Protein AF-A0A349ALI0-F1 (afdb_monomer_lite)

Secondary structure (DSSP, 8-state):
-EEEEHHHHHTSPSSEEEEEEETTEEEEEEEEEEE-SS-EEEEESS--B--SSHHHHHHHHHHHHTT--PPB-TT--EE-----TT-EEEE--HHHHHHHHHHHTT--

Sequence (108 aa):
MRIINRKEFLALPKNIVFSYYDPCVFNGLFIKGESWTEDFLYDDLIAPIYSDNSDDLSDKCQLAEDGENIKLDFNYTGREGLFDDKQLFAIYTKEDVKQMIERLTLCQ

Foldseek 3Di:
DDKDFQVVVLPDAWQWWKFWDDVVDTHFIWTWAHRDPQWTKIFGPPAQFDAPDDVRVVVQVVCVVVVHDGDHDRPDMDIDPPRDRGIMMDTDDPVRVVVVVVVVVPDD

Radius of gyration: 15.16 Å; chains: 1; bounding box: 34×34×35 Å

pLDDT: mean 94.61, std 4.36, range [74.81, 98.62]

Structure (mmCIF, N/CA/C/O backbone):
data_AF-A0A349ALI0-F1
#
_entry.id   AF-A0A349ALI0-F1
#
loop_
_atom_site.group_PDB
_atom_site.id
_atom_site.type_symbol
_atom_site.label_atom_id
_atom_site.label_alt_id
_atom_site.label_comp_id
_atom_site.label_asym_id
_atom_site.label_entity_id
_atom_site.label_seq_id
_atom_site.pdbx_PDB_ins_code
_atom_site.Cartn_x
_atom_site.Cartn_y
_atom_site.Cartn_z
_atom_site.occupancy
_atom_site.B_iso_or_equiv
_atom_site.auth_seq_id
_atom_site.auth_comp_id
_atom_site.auth_asym_id
_atom_site.auth_atom_id
_atom_site.pdbx_PDB_model_num
ATOM 1 N N . MET A 1 1 ? -10.489 -11.166 -1.100 1.00 95.62 1 MET A N 1
ATOM 2 C CA . MET A 1 1 ? -9.008 -11.125 -1.025 1.00 95.62 1 MET A CA 1
ATOM 3 C C . MET A 1 1 ? -8.404 -12.484 -1.400 1.00 95.62 1 MET A C 1
ATOM 5 O O . MET A 1 1 ? -9.074 -13.495 -1.216 1.00 95.62 1 MET A O 1
ATOM 9 N N . ARG A 1 2 ? -7.181 -12.524 -1.951 1.00 97.56 2 ARG A N 1
ATOM 10 C CA . ARG A 1 2 ? -6.377 -13.752 -2.146 1.00 97.56 2 ARG A CA 1
ATOM 11 C C . ARG A 1 2 ? -4.877 -13.470 -1.984 1.00 97.56 2 ARG A C 1
ATOM 13 O O . ARG A 1 2 ? -4.459 -12.346 -2.242 1.00 97.56 2 ARG A O 1
ATOM 20 N N . ILE A 1 3 ? -4.093 -14.484 -1.614 1.00 98.50 3 ILE A N 1
ATOM 21 C CA . ILE A 1 3 ? -2.624 -14.405 -1.533 1.00 98.50 3 ILE A CA 1
ATOM 22 C C . ILE A 1 3 ? -2.007 -14.901 -2.845 1.00 98.50 3 ILE A C 1
ATOM 24 O O . ILE A 1 3 ? -2.458 -15.917 -3.376 1.00 98.50 3 ILE A O 1
ATOM 28 N N . ILE A 1 4 ? -1.003 -14.194 -3.362 1.00 98.38 4 ILE A N 1
ATOM 29 C CA . ILE A 1 4 ? -0.281 -14.533 -4.599 1.00 98.38 4 ILE A CA 1
ATOM 30 C C . ILE A 1 4 ? 1.228 -14.341 -4.436 1.00 98.38 4 ILE A C 1
ATOM 32 O O . ILE A 1 4 ? 1.664 -13.616 -3.544 1.00 98.38 4 ILE A O 1
ATOM 36 N N . ASN A 1 5 ? 2.024 -14.969 -5.303 1.00 97.62 5 ASN A N 1
ATOM 37 C CA . ASN A 1 5 ? 3.478 -14.756 -5.340 1.00 97.62 5 ASN A CA 1
ATOM 38 C C . ASN A 1 5 ? 3.878 -13.535 -6.194 1.00 97.62 5 ASN A C 1
ATOM 40 O O . ASN A 1 5 ? 3.060 -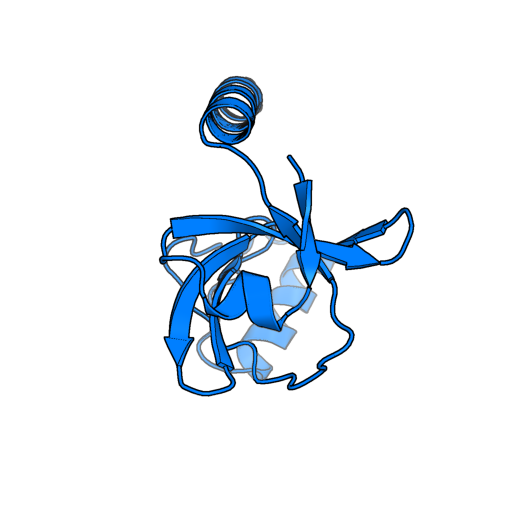12.997 -6.947 1.00 97.62 5 ASN A O 1
ATOM 44 N N . ARG A 1 6 ? 5.155 -13.128 -6.120 1.00 95.75 6 ARG A N 1
ATOM 45 C CA . ARG A 1 6 ? 5.719 -12.003 -6.893 1.00 95.75 6 ARG A CA 1
ATOM 46 C C . ARG A 1 6 ? 5.466 -12.106 -8.395 1.00 95.75 6 ARG A C 1
ATOM 48 O O . ARG A 1 6 ? 5.034 -11.133 -9.005 1.00 95.75 6 ARG A O 1
ATOM 55 N N . LYS A 1 7 ? 5.683 -13.276 -9.003 1.00 95.44 7 LYS A N 1
ATOM 56 C CA . LYS A 1 7 ? 5.499 -13.464 -10.452 1.00 95.44 7 LYS A CA 1
ATOM 57 C C . LYS A 1 7 ? 4.054 -13.200 -10.880 1.00 95.44 7 LYS A C 1
ATOM 59 O O . LYS A 1 7 ? 3.815 -12.528 -11.881 1.00 95.44 7 LYS A O 1
ATOM 64 N N . GLU A 1 8 ? 3.089 -13.726 -10.131 1.00 97.19 8 GLU A N 1
ATOM 65 C CA . GLU A 1 8 ? 1.669 -13.459 -10.367 1.00 97.19 8 GLU A CA 1
ATOM 66 C C . GLU A 1 8 ? 1.327 -11.985 -10.130 1.00 97.19 8 GLU A C 1
ATOM 68 O O . GLU A 1 8 ? 0.545 -11.418 -10.890 1.00 97.19 8 GLU A O 1
ATOM 73 N N . PHE A 1 9 ? 1.915 -11.365 -9.102 1.00 97.06 9 PHE A N 1
ATOM 74 C CA . PHE A 1 9 ? 1.693 -9.962 -8.761 1.00 97.06 9 PHE A CA 1
ATOM 75 C C . PHE A 1 9 ? 2.204 -9.008 -9.846 1.00 97.06 9 PHE A C 1
ATOM 77 O O . PHE A 1 9 ? 1.457 -8.133 -10.280 1.00 97.06 9 PHE A O 1
ATOM 84 N N . LEU A 1 10 ? 3.424 -9.205 -10.353 1.00 96.12 10 LEU A N 1
ATOM 85 C CA . LEU A 1 10 ? 4.000 -8.389 -11.429 1.00 96.12 10 LEU A CA 1
ATOM 86 C C . LEU A 1 10 ? 3.181 -8.463 -12.727 1.00 96.12 10 LEU A C 1
ATOM 88 O O . LEU A 1 10 ? 3.122 -7.484 -13.471 1.00 96.12 10 LEU A O 1
ATOM 92 N N . ALA A 1 11 ? 2.499 -9.585 -12.975 1.00 96.31 11 ALA A N 1
ATOM 93 C CA . ALA A 1 11 ? 1.611 -9.756 -14.123 1.00 96.31 11 ALA A CA 1
ATOM 94 C C . ALA A 1 11 ? 0.246 -9.051 -13.971 1.00 96.31 11 ALA A C 1
ATOM 96 O O . ALA A 1 11 ? -0.509 -8.965 -14.943 1.00 96.31 11 ALA A O 1
ATOM 97 N N . LEU A 1 12 ? -0.106 -8.560 -12.775 1.00 96.69 12 LEU A N 1
ATOM 98 C CA . LEU A 1 12 ? -1.358 -7.834 -12.560 1.00 96.69 12 LEU A CA 1
ATOM 99 C C . LEU A 1 12 ? -1.317 -6.426 -13.171 1.00 96.69 12 LEU A C 1
ATOM 101 O O . LEU A 1 12 ? -0.276 -5.756 -13.151 1.00 96.69 12 LEU A O 1
ATOM 105 N N . PRO A 1 13 ? -2.472 -5.915 -13.638 1.00 96.75 13 PRO A N 1
ATOM 106 C CA . PRO A 1 13 ? -2.578 -4.522 -14.049 1.00 96.75 13 PRO A CA 1
ATOM 107 C C . PRO A 1 13 ? -2.334 -3.577 -12.864 1.00 96.75 13 PRO A C 1
ATOM 109 O O . PRO A 1 13 ? -2.393 -3.973 -11.698 1.00 96.75 13 PRO A O 1
ATOM 112 N N . LYS A 1 14 ? -2.095 -2.300 -13.170 1.00 97.25 14 LYS A N 1
ATOM 113 C CA . LYS A 1 14 ? -2.103 -1.226 -12.168 1.00 97.25 14 LYS A CA 1
ATOM 114 C C . LYS A 1 14 ? -3.492 -1.041 -11.536 1.00 97.25 14 LYS A C 1
ATOM 116 O O . LYS A 1 14 ? -4.493 -1.530 -12.065 1.00 97.25 14 LYS A O 1
ATOM 121 N N . ASN A 1 15 ? -3.549 -0.263 -10.460 1.00 96.88 15 ASN A N 1
ATOM 122 C CA . ASN A 1 15 ? -4.743 0.082 -9.684 1.00 96.88 15 ASN A CA 1
ATOM 123 C C . ASN A 1 15 ? -5.367 -1.115 -8.950 1.00 96.88 15 ASN A C 1
ATOM 125 O O . ASN A 1 15 ? -6.591 -1.249 -8.874 1.00 96.88 15 ASN A O 1
ATOM 129 N N . ILE A 1 16 ? -4.519 -1.996 -8.417 1.00 97.62 16 ILE A N 1
ATOM 130 C CA . ILE A 1 16 ? -4.922 -3.085 -7.524 1.00 97.62 16 ILE A CA 1
ATOM 131 C C . ILE A 1 16 ? -4.489 -2.732 -6.108 1.00 97.62 16 ILE A C 1
ATOM 133 O O . ILE A 1 16 ? -3.318 -2.443 -5.887 1.00 97.62 16 ILE A O 1
ATOM 137 N N . VAL A 1 17 ? -5.421 -2.783 -5.156 1.00 98.31 17 VAL A N 1
ATOM 138 C CA . VAL A 1 17 ? -5.089 -2.618 -3.738 1.00 98.31 17 VAL A CA 1
ATOM 139 C C . VAL A 1 17 ? -4.442 -3.899 -3.227 1.00 98.31 17 VAL A C 1
ATOM 141 O O . VAL A 1 17 ? -4.952 -5.000 -3.479 1.00 98.31 17 VAL A O 1
ATOM 144 N N . PHE A 1 18 ? -3.332 -3.758 -2.511 1.00 98.50 18 PHE A N 1
ATOM 145 C CA . PHE A 1 18 ? -2.590 -4.878 -1.956 1.00 98.50 18 PHE A CA 1
ATOM 146 C C . PHE A 1 18 ? -1.920 -4.543 -0.619 1.00 98.50 18 PHE A C 1
ATOM 148 O O . PHE A 1 18 ? -1.759 -3.380 -0.264 1.00 98.50 18 PHE A O 1
ATOM 155 N N . SER A 1 19 ? -1.497 -5.586 0.086 1.00 98.50 19 SER A N 1
ATOM 156 C CA . SER A 1 19 ? -0.562 -5.520 1.213 1.00 98.50 19 SER A CA 1
ATOM 157 C C . SER A 1 19 ? 0.578 -6.501 0.966 1.00 98.50 19 SER A C 1
ATOM 159 O O . SER A 1 19 ? 0.362 -7.555 0.348 1.00 98.50 19 SER A O 1
ATOM 161 N N . TYR A 1 20 ? 1.771 -6.200 1.476 1.00 97.94 20 TYR A N 1
ATOM 162 C CA . TYR A 1 20 ? 2.793 -7.235 1.611 1.00 97.94 20 TYR A CA 1
ATOM 163 C C . TYR A 1 20 ? 2.293 -8.271 2.614 1.00 97.94 20 T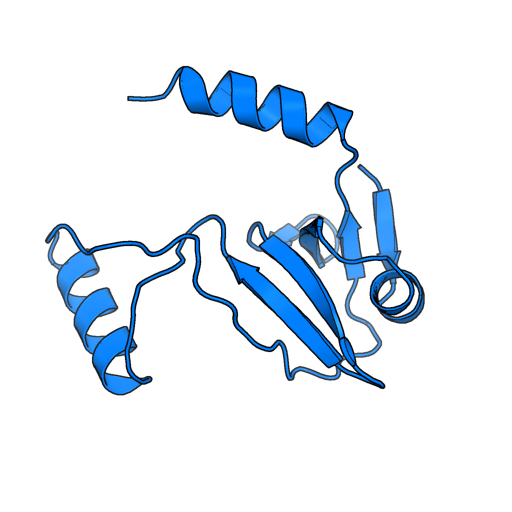YR A C 1
ATOM 165 O O . TYR A 1 20 ? 1.630 -7.931 3.599 1.00 97.94 20 TYR A O 1
ATOM 173 N N . TYR A 1 21 ? 2.564 -9.540 2.340 1.00 98.38 21 TYR A N 1
ATOM 174 C CA . TYR A 1 21 ? 2.089 -10.634 3.166 1.00 98.38 21 TYR A CA 1
ATOM 175 C C . TYR A 1 21 ? 3.241 -11.542 3.570 1.00 98.38 21 TYR A C 1
ATOM 177 O O . TYR A 1 21 ? 3.936 -12.088 2.717 1.00 98.38 21 TYR A O 1
ATOM 185 N N . ASP A 1 22 ? 3.353 -11.760 4.872 1.00 96.31 22 ASP A N 1
ATOM 186 C CA . ASP A 1 22 ? 4.050 -12.897 5.460 1.00 96.31 22 ASP A CA 1
ATOM 187 C C . ASP A 1 22 ? 3.001 -13.804 6.112 1.00 96.31 22 ASP A C 1
ATOM 189 O O . ASP A 1 22 ? 1.896 -13.343 6.404 1.00 96.31 22 ASP A O 1
ATOM 193 N N . PRO A 1 23 ? 3.275 -15.099 6.351 1.00 94.88 23 PRO A N 1
ATOM 194 C CA . PRO A 1 23 ? 2.319 -15.980 7.014 1.00 94.88 23 PRO A CA 1
ATOM 195 C C . PRO A 1 23 ? 1.703 -15.340 8.271 1.00 94.88 23 PRO A C 1
ATOM 197 O O . PRO A 1 23 ? 2.389 -15.111 9.264 1.00 94.88 23 PRO A O 1
ATOM 200 N N . CYS A 1 24 ? 0.394 -15.072 8.205 1.00 95.38 24 CYS A N 1
ATOM 201 C CA . CYS A 1 24 ? -0.407 -14.422 9.250 1.00 95.38 24 CYS A CA 1
ATOM 202 C C . CYS A 1 24 ? -0.109 -12.932 9.529 1.00 95.38 24 CYS A C 1
ATOM 204 O O . CYS A 1 24 ? -0.623 -12.405 10.515 1.00 95.38 24 CYS A O 1
ATOM 206 N N . VAL A 1 25 ? 0.654 -12.235 8.682 1.00 97.75 25 VAL A N 1
ATOM 207 C CA . VAL A 1 25 ? 0.997 -10.811 8.841 1.00 97.75 25 VAL A CA 1
ATOM 208 C C . VAL A 1 25 ? 0.698 -10.050 7.547 1.00 97.75 25 VAL A C 1
ATOM 210 O O . VAL A 1 25 ? 1.149 -10.430 6.470 1.00 97.75 25 VAL A O 1
ATOM 213 N N . PHE A 1 26 ? -0.064 -8.960 7.657 1.00 97.81 26 PHE A N 1
ATOM 214 C CA . PHE A 1 26 ? -0.397 -8.065 6.547 1.00 97.81 26 PHE A CA 1
ATOM 215 C C . PHE A 1 26 ? 0.280 -6.719 6.796 1.00 97.81 26 PHE A C 1
ATOM 217 O O . PHE A 1 26 ? -0.098 -6.001 7.720 1.00 97.81 26 PHE A O 1
ATOM 224 N N . ASN A 1 27 ? 1.290 -6.400 5.993 1.00 96.94 27 ASN A N 1
ATOM 225 C CA . ASN A 1 27 ? 2.099 -5.199 6.151 1.00 96.94 27 ASN A CA 1
ATOM 226 C C . ASN A 1 27 ? 1.636 -4.120 5.167 1.00 96.94 27 ASN A C 1
ATOM 228 O O . ASN A 1 27 ? 1.661 -4.327 3.950 1.00 96.94 27 ASN A O 1
ATOM 232 N N . GLY A 1 28 ? 1.237 -2.973 5.720 1.00 96.38 28 GLY A N 1
ATOM 233 C CA . GLY A 1 28 ? 0.800 -1.790 4.980 1.00 96.38 28 GLY A CA 1
ATOM 234 C C . GLY A 1 28 ? -0.466 -1.991 4.144 1.00 96.38 28 GLY A C 1
ATOM 235 O O . GLY A 1 28 ? -1.115 -3.040 4.175 1.00 96.38 28 GLY A O 1
ATOM 236 N N . LEU A 1 29 ? -0.827 -0.956 3.394 1.00 97.62 29 LEU A N 1
ATOM 237 C CA . LEU A 1 29 ? -1.896 -0.991 2.405 1.00 97.62 29 LEU A CA 1
ATOM 238 C C . LEU A 1 29 ? -1.499 -0.059 1.268 1.00 97.62 29 LEU A C 1
ATOM 240 O O . LEU A 1 29 ? -1.200 1.108 1.499 1.00 97.62 29 LEU A O 1
ATOM 244 N N . PHE A 1 30 ? -1.492 -0.584 0.053 1.00 97.94 30 PHE A N 1
ATOM 245 C CA . PHE A 1 30 ? -0.894 0.088 -1.089 1.00 97.94 30 PHE A CA 1
ATOM 246 C C . PHE A 1 30 ? -1.769 -0.051 -2.327 1.00 97.94 30 PHE A C 1
ATOM 248 O O . PHE A 1 30 ? -2.556 -0.994 -2.451 1.00 97.94 30 PHE A O 1
ATOM 255 N N . ILE A 1 31 ? -1.580 0.849 -3.286 1.00 97.88 31 ILE A N 1
ATOM 256 C CA . ILE A 1 31 ? -2.086 0.704 -4.650 1.00 97.88 31 ILE A CA 1
ATOM 257 C C . ILE A 1 31 ? -0.922 0.305 -5.545 1.00 97.88 31 ILE A C 1
ATOM 259 O O . ILE A 1 31 ? 0.094 0.987 -5.615 1.00 97.88 31 ILE A O 1
ATOM 263 N N . LYS A 1 32 ? -1.077 -0.803 -6.267 1.00 97.56 32 LYS A N 1
ATOM 264 C CA . LYS A 1 32 ? -0.111 -1.232 -7.272 1.00 97.56 32 LYS A CA 1
ATOM 265 C C . LYS A 1 32 ? -0.128 -0.260 -8.452 1.00 97.56 32 LYS A C 1
ATOM 267 O O . LYS A 1 32 ? -1.153 -0.116 -9.120 1.00 97.56 32 LYS A O 1
ATOM 272 N N . GLY A 1 33 ? 1.021 0.320 -8.761 1.00 96.88 33 GLY A N 1
ATOM 273 C CA . GLY A 1 33 ? 1.275 1.109 -9.957 1.00 96.88 33 GLY A CA 1
ATOM 274 C C . GLY A 1 33 ? 1.699 0.262 -11.162 1.00 96.88 33 GLY A C 1
ATOM 275 O O . GLY A 1 33 ? 1.344 -0.916 -11.316 1.00 96.88 33 GLY A O 1
ATOM 276 N N . GLU A 1 34 ? 2.434 0.899 -12.070 1.00 96.19 34 GLU A N 1
ATOM 277 C CA . GLU A 1 34 ? 2.982 0.256 -13.264 1.00 96.19 34 GLU A CA 1
ATOM 278 C C . GLU A 1 34 ? 4.013 -0.819 -12.891 1.00 96.19 34 GLU A C 1
ATOM 280 O O . GLU A 1 34 ? 4.849 -0.603 -12.015 1.00 96.19 34 GLU A O 1
ATOM 285 N N . SER A 1 35 ? 3.941 -1.980 -13.551 1.00 94.25 35 SER A N 1
ATOM 286 C CA . SER A 1 35 ? 5.015 -2.976 -13.491 1.00 94.25 35 SER A CA 1
ATOM 287 C C . SER A 1 35 ? 6.109 -2.597 -14.478 1.00 94.25 35 SER A C 1
ATOM 289 O O . SER A 1 35 ? 5.831 -2.341 -15.650 1.00 94.25 35 SER A O 1
ATOM 291 N N . TRP A 1 36 ? 7.350 -2.648 -14.026 1.00 90.44 36 TRP A N 1
ATOM 292 C CA . TRP A 1 36 ? 8.536 -2.719 -14.870 1.00 90.44 36 TRP A CA 1
ATOM 293 C C . TRP A 1 36 ? 9.028 -4.172 -14.918 1.00 90.44 36 TRP A C 1
ATOM 295 O O . TRP A 1 36 ? 8.398 -5.056 -14.343 1.00 90.44 36 TRP A O 1
ATOM 305 N N . THR A 1 37 ? 10.119 -4.447 -15.638 1.00 85.94 37 THR A N 1
ATOM 306 C CA . THR A 1 37 ? 10.567 -5.826 -15.913 1.00 85.94 37 THR A CA 1
ATOM 307 C C . THR A 1 37 ? 10.670 -6.694 -14.654 1.00 85.94 37 THR A C 1
ATOM 309 O O . THR A 1 37 ? 10.119 -7.786 -14.639 1.00 85.94 37 THR A O 1
ATOM 312 N N . GLU A 1 38 ? 11.312 -6.190 -13.598 1.00 88.06 38 GLU A N 1
ATOM 313 C CA . GLU A 1 38 ? 11.528 -6.916 -12.329 1.00 88.06 38 GLU A CA 1
ATOM 314 C C . GLU A 1 38 ? 11.041 -6.116 -11.105 1.00 88.06 38 GLU A C 1
ATOM 316 O O . GLU A 1 38 ? 11.318 -6.453 -9.955 1.00 88.06 38 GLU A O 1
ATOM 321 N N . ASP A 1 39 ? 10.330 -5.018 -11.348 1.00 92.56 39 ASP A N 1
ATOM 322 C CA . ASP A 1 39 ? 10.036 -3.987 -10.355 1.00 92.56 39 ASP A CA 1
ATOM 323 C C . ASP A 1 39 ? 8.622 -3.447 -10.554 1.00 92.56 39 ASP A C 1
ATOM 325 O O . ASP A 1 39 ? 7.975 -3.725 -11.565 1.00 92.56 39 ASP A O 1
ATOM 329 N N . PHE A 1 40 ? 8.133 -2.653 -9.615 1.00 95.81 40 PHE A N 1
ATOM 330 C CA . PHE A 1 40 ? 6.860 -1.974 -9.760 1.00 95.81 40 PHE A CA 1
ATOM 331 C C . PHE A 1 40 ? 6.815 -0.683 -8.947 1.00 95.81 40 PHE A C 1
ATOM 333 O O . PHE A 1 40 ? 7.513 -0.497 -7.948 1.00 95.81 40 PHE A O 1
ATOM 340 N N . LEU A 1 41 ? 5.959 0.220 -9.406 1.00 96.31 41 LEU A N 1
ATOM 341 C CA . LEU A 1 41 ? 5.597 1.420 -8.669 1.00 96.31 41 LEU A CA 1
ATOM 342 C C . LEU A 1 41 ? 4.450 1.126 -7.704 1.00 96.31 41 LEU A C 1
ATOM 344 O O . LEU A 1 41 ? 3.637 0.234 -7.964 1.00 96.31 41 LEU A O 1
ATOM 348 N N . TYR A 1 42 ? 4.341 1.889 -6.624 1.00 96.38 42 TYR A N 1
ATOM 349 C CA . TYR A 1 42 ? 3.243 1.760 -5.671 1.00 96.38 42 TYR A CA 1
ATOM 350 C C . TYR A 1 42 ? 2.925 3.084 -4.975 1.00 96.38 42 TYR A C 1
ATOM 352 O O . TYR A 1 42 ? 3.807 3.921 -4.807 1.00 96.38 42 TYR A O 1
ATOM 360 N N . ASP A 1 43 ? 1.686 3.223 -4.511 1.00 96.19 43 ASP A N 1
ATOM 361 C CA . ASP A 1 43 ? 1.248 4.350 -3.681 1.00 96.19 43 ASP A CA 1
ATOM 362 C C . ASP A 1 43 ? 0.861 3.825 -2.290 1.00 96.19 43 ASP A C 1
ATOM 364 O O . ASP A 1 43 ? 0.150 2.821 -2.192 1.00 96.19 43 ASP A O 1
ATOM 368 N N . ASP A 1 44 ? 1.325 4.468 -1.217 1.00 95.56 44 ASP A N 1
ATOM 369 C CA . ASP A 1 44 ? 0.982 4.116 0.171 1.00 95.56 44 ASP A CA 1
ATOM 370 C C . ASP A 1 44 ? -0.360 4.751 0.579 1.00 95.56 44 ASP A C 1
ATOM 372 O O . ASP A 1 44 ? -0.612 5.926 0.318 1.00 95.56 44 ASP A O 1
ATOM 376 N N . LEU A 1 45 ? -1.244 3.970 1.206 1.00 95.56 45 LEU A N 1
ATOM 377 C CA . LEU A 1 45 ? -2.555 4.424 1.683 1.00 95.56 45 LEU A CA 1
ATOM 378 C C . LEU A 1 45 ? -2.639 4.620 3.202 1.00 95.56 45 LEU A C 1
ATOM 380 O O . LEU A 1 45 ? -3.672 5.075 3.689 1.00 95.56 45 LEU A O 1
ATOM 384 N N . ILE A 1 46 ? -1.602 4.263 3.956 1.00 93.75 46 ILE A N 1
ATOM 385 C CA . ILE A 1 46 ? -1.562 4.379 5.418 1.00 93.75 46 ILE A CA 1
ATOM 386 C C . ILE A 1 46 ? -0.723 5.579 5.844 1.00 93.75 46 ILE A C 1
ATOM 388 O O . ILE A 1 46 ? -1.180 6.373 6.664 1.00 93.75 46 ILE A O 1
ATOM 392 N N . ALA A 1 47 ? 0.483 5.724 5.293 1.00 91.56 47 ALA A N 1
ATOM 393 C CA . ALA A 1 47 ? 1.408 6.785 5.683 1.00 91.56 47 ALA A CA 1
ATOM 394 C C . ALA A 1 47 ? 2.167 7.388 4.485 1.00 91.56 47 ALA A C 1
ATOM 396 O O . ALA A 1 47 ? 3.400 7.383 4.480 1.00 91.56 47 ALA A O 1
ATOM 397 N N . PRO A 1 48 ? 1.474 7.948 3.472 1.00 93.25 48 PRO A N 1
ATOM 398 C CA . PRO A 1 48 ? 2.140 8.626 2.366 1.00 93.25 48 PRO A CA 1
ATOM 399 C C . PRO A 1 48 ? 2.623 10.013 2.809 1.00 93.25 48 PRO A C 1
ATOM 401 O O . PRO A 1 48 ? 2.034 11.039 2.471 1.00 93.25 48 PRO A O 1
ATOM 404 N N . ILE A 1 49 ? 3.662 10.058 3.639 1.00 91.81 49 ILE A N 1
ATOM 405 C CA . ILE A 1 49 ? 4.261 11.311 4.098 1.00 91.81 49 ILE A CA 1
ATOM 406 C C . ILE A 1 49 ? 4.860 12.014 2.882 1.00 91.81 49 ILE A C 1
ATOM 408 O O . ILE A 1 49 ? 5.725 11.469 2.200 1.00 91.81 49 ILE A O 1
ATOM 412 N N . TYR A 1 50 ? 4.402 13.237 2.608 1.00 87.38 50 TYR A N 1
ATOM 413 C CA . TYR A 1 50 ? 5.016 14.052 1.567 1.00 87.38 50 TYR A CA 1
ATOM 414 C C . TYR A 1 50 ? 6.459 14.346 1.971 1.00 87.38 50 TYR A C 1
ATOM 416 O O 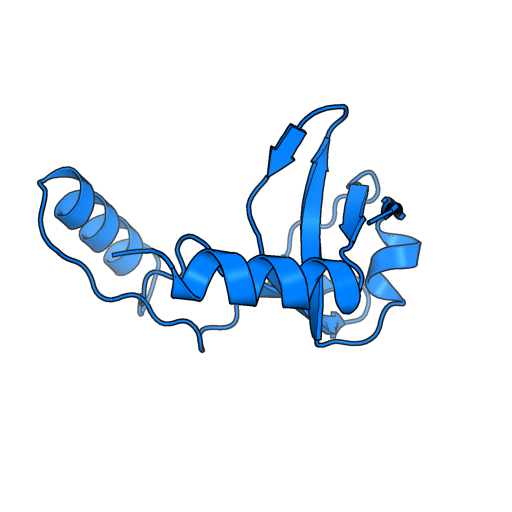. TYR A 1 50 ? 6.666 14.982 3.003 1.00 87.38 50 TYR A O 1
ATOM 424 N N . SER A 1 51 ? 7.444 13.957 1.166 1.00 88.81 51 SER A N 1
ATOM 425 C CA . SER A 1 51 ? 8.851 14.288 1.406 1.00 88.81 51 SER A CA 1
ATOM 426 C C . SER A 1 51 ? 9.609 14.519 0.105 1.00 88.81 51 SER A C 1
ATOM 428 O O . SER A 1 51 ? 9.459 13.742 -0.838 1.00 88.81 51 SER A O 1
ATOM 430 N N . ASP A 1 52 ? 10.465 15.536 0.069 1.00 88.12 52 ASP A N 1
ATOM 431 C CA . ASP A 1 52 ? 11.295 15.845 -1.101 1.00 88.12 52 ASP A CA 1
ATOM 432 C C . ASP A 1 52 ? 12.516 14.908 -1.204 1.00 88.12 52 ASP A C 1
ATOM 434 O O . ASP A 1 52 ? 13.064 14.696 -2.287 1.00 88.12 52 ASP A O 1
ATOM 438 N N . ASN A 1 53 ? 12.963 14.352 -0.074 1.00 89.19 53 ASN A N 1
ATOM 439 C CA . ASN A 1 53 ? 14.078 13.410 0.037 1.00 89.19 53 ASN A CA 1
ATOM 440 C C . ASN A 1 53 ? 14.018 12.642 1.376 1.00 89.19 53 ASN A C 1
ATOM 442 O O . ASN A 1 53 ? 13.101 12.833 2.172 1.00 89.19 53 ASN A O 1
ATOM 446 N N . SER A 1 54 ? 14.996 11.767 1.623 1.00 88.88 54 SER A N 1
ATOM 447 C CA . SER A 1 54 ? 15.058 10.936 2.833 1.00 88.88 54 SER A CA 1
ATOM 448 C C . SER A 1 54 ? 15.271 11.719 4.128 1.00 88.88 54 SER A C 1
ATOM 450 O O . SER A 1 54 ? 14.756 11.303 5.163 1.00 88.88 54 SER A O 1
ATOM 452 N N . ASP A 1 55 ? 16.013 12.826 4.087 1.00 94.94 55 ASP A N 1
ATOM 453 C CA . ASP A 1 55 ? 16.285 13.633 5.281 1.00 94.94 55 ASP A CA 1
ATOM 454 C C . ASP A 1 55 ? 15.008 14.375 5.697 1.00 94.94 55 ASP A C 1
ATOM 456 O O . ASP A 1 55 ? 14.590 14.298 6.847 1.00 94.94 55 ASP A O 1
ATOM 460 N N . ASP A 1 56 ? 14.306 14.968 4.727 1.00 93.81 56 ASP A N 1
ATOM 461 C CA . ASP A 1 56 ? 12.996 15.599 4.930 1.00 93.81 56 ASP A CA 1
ATOM 462 C C . ASP A 1 56 ? 11.929 14.593 5.409 1.00 93.81 56 ASP A C 1
ATOM 464 O O . ASP A 1 56 ? 11.094 14.918 6.253 1.00 93.81 56 ASP A O 1
ATOM 468 N N . LEU A 1 57 ? 11.974 13.342 4.929 1.00 92.94 57 LEU A N 1
ATOM 469 C CA . LEU A 1 57 ? 11.130 12.271 5.465 1.00 92.94 57 LEU A CA 1
ATOM 470 C C . LEU A 1 57 ? 11.436 12.005 6.946 1.00 92.94 57 LEU A C 1
ATOM 472 O O . LEU A 1 57 ? 10.512 11.932 7.753 1.00 92.94 57 LEU A O 1
ATOM 476 N N . SER A 1 58 ? 12.718 11.882 7.306 1.00 95.31 58 SER A N 1
ATOM 477 C CA . SER A 1 58 ? 13.148 11.654 8.690 1.00 95.31 58 SER A CA 1
ATOM 478 C C . SER A 1 58 ? 12.719 12.796 9.614 1.00 95.31 58 SER A C 1
ATOM 480 O O . SER A 1 58 ? 12.180 12.540 10.690 1.00 95.31 58 SER A O 1
ATOM 482 N N . ASP A 1 59 ? 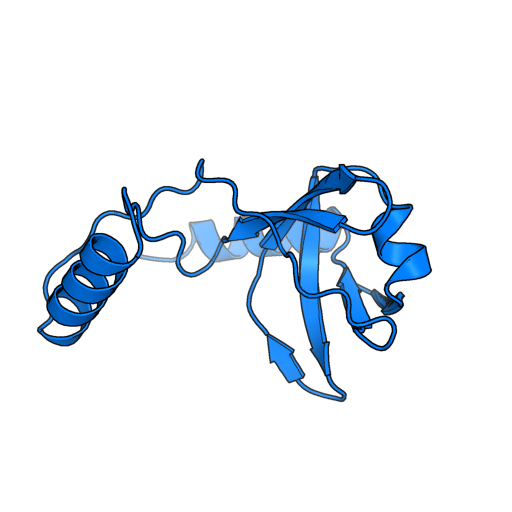12.900 14.046 9.184 1.00 96.12 59 ASP A N 1
ATOM 483 C CA . ASP A 1 59 ? 12.495 15.231 9.943 1.00 96.12 59 ASP A CA 1
ATOM 484 C C . ASP A 1 59 ? 10.974 15.258 10.172 1.00 96.12 59 ASP A C 1
ATOM 486 O O . ASP A 1 59 ? 10.506 15.533 11.277 1.00 96.12 59 ASP A O 1
ATOM 490 N N . LYS A 1 60 ? 10.175 14.911 9.155 1.00 95.50 60 LYS A N 1
ATOM 491 C CA . LYS A 1 60 ? 8.709 14.830 9.276 1.00 95.50 60 LYS A CA 1
ATOM 492 C C . LYS A 1 60 ? 8.252 13.701 10.188 1.00 95.50 60 LYS A C 1
ATOM 494 O O . LYS A 1 60 ? 7.295 13.893 10.935 1.00 95.50 60 LYS A O 1
ATOM 499 N N . CYS A 1 61 ? 8.926 12.554 10.157 1.00 95.50 61 CYS A N 1
ATOM 500 C CA . CYS A 1 61 ? 8.667 11.484 11.116 1.00 95.50 61 CYS A CA 1
ATOM 501 C C . CYS A 1 61 ? 8.913 11.968 12.550 1.00 95.50 61 CYS A C 1
ATOM 503 O O . CYS A 1 61 ? 8.043 11.779 13.394 1.00 95.50 61 CYS A O 1
ATOM 505 N N . GLN A 1 62 ? 10.024 12.670 12.804 1.00 97.19 62 GLN A N 1
ATOM 506 C CA . GLN A 1 62 ? 10.307 13.229 14.129 1.00 97.19 62 GLN A CA 1
ATOM 507 C C . GLN A 1 62 ? 9.230 14.230 14.574 1.00 97.19 62 GLN A C 1
ATOM 509 O O . GLN A 1 62 ? 8.734 14.139 15.692 1.00 97.19 62 GLN A O 1
ATOM 514 N N . LEU A 1 63 ? 8.809 15.142 13.690 1.00 96.62 63 LEU A N 1
ATOM 515 C CA . LEU A 1 63 ? 7.722 16.084 13.989 1.00 96.62 63 LEU A CA 1
ATOM 516 C C . LEU A 1 63 ? 6.420 15.360 14.364 1.00 96.62 63 LEU A C 1
ATOM 518 O O . LEU A 1 63 ? 5.751 15.745 15.321 1.00 96.62 63 LEU A O 1
ATOM 522 N N . ALA A 1 64 ? 6.067 14.296 13.640 1.00 95.88 64 ALA A N 1
ATOM 523 C CA . ALA A 1 64 ? 4.883 13.500 13.949 1.00 95.88 64 ALA A CA 1
ATOM 524 C C . ALA A 1 64 ? 4.998 12.774 15.301 1.00 95.88 64 ALA A C 1
ATOM 526 O O . ALA A 1 64 ? 4.021 12.717 16.047 1.00 95.88 64 ALA A O 1
ATOM 527 N N . GLU A 1 65 ? 6.179 12.248 15.638 1.00 97.06 65 GLU A N 1
ATOM 528 C CA . GLU A 1 65 ? 6.459 11.636 16.946 1.00 97.06 65 GLU A CA 1
ATOM 529 C C . GLU A 1 65 ? 6.351 12.645 18.098 1.00 97.06 65 GLU A C 1
ATOM 531 O O . GLU A 1 65 ? 5.872 12.298 19.180 1.00 97.06 65 GLU A O 1
ATOM 536 N N . ASP A 1 66 ? 6.704 13.906 17.842 1.00 97.88 66 ASP A N 1
ATOM 537 C CA . ASP A 1 66 ? 6.554 15.018 18.786 1.00 97.88 66 ASP A CA 1
ATOM 538 C C . ASP A 1 66 ? 5.093 15.507 18.912 1.00 97.88 66 ASP A C 1
ATOM 540 O O . ASP A 1 66 ? 4.779 16.353 19.755 1.00 97.88 66 ASP A O 1
ATOM 544 N N . GLY A 1 67 ? 4.175 14.940 18.121 1.00 96.69 67 GLY A N 1
ATOM 545 C CA . GLY A 1 67 ? 2.741 15.225 18.150 1.00 96.69 67 GLY A CA 1
ATOM 546 C C . GLY A 1 67 ? 2.287 16.322 17.186 1.00 96.69 67 GLY A C 1
ATOM 547 O O . GLY A 1 67 ? 1.122 16.726 17.239 1.00 96.69 67 GLY A O 1
ATOM 548 N N . GLU A 1 68 ? 3.167 16.800 16.304 1.00 97.06 68 GLU A N 1
ATOM 549 C CA . GLU A 1 68 ? 2.805 17.764 15.267 1.00 97.06 68 GLU A CA 1
ATOM 550 C C . GLU A 1 68 ? 2.015 17.097 14.136 1.00 97.06 68 GLU A C 1
ATOM 552 O O . GLU A 1 68 ? 2.234 15.943 13.759 1.00 97.06 68 GLU A O 1
ATOM 557 N N . ASN A 1 69 ? 1.088 17.851 13.546 1.00 93.62 69 ASN A N 1
ATOM 558 C CA . ASN A 1 69 ? 0.328 17.368 12.400 1.00 93.62 69 ASN A CA 1
ATOM 559 C C . ASN A 1 69 ? 1.133 17.564 11.109 1.00 93.62 69 ASN A C 1
ATOM 561 O O . ASN A 1 69 ? 1.335 18.694 10.657 1.00 93.62 69 ASN A O 1
ATOM 565 N N . ILE A 1 70 ? 1.552 16.462 10.494 1.00 94.25 70 ILE A N 1
ATOM 566 C CA . ILE A 1 70 ? 2.269 16.474 9.219 1.00 94.25 70 ILE A CA 1
ATOM 567 C C . ILE A 1 70 ? 1.328 16.236 8.038 1.00 94.25 70 ILE A C 1
ATOM 569 O O . ILE A 1 70 ? 0.312 15.547 8.122 1.00 94.25 70 ILE A O 1
ATOM 573 N N . LYS A 1 71 ? 1.683 16.808 6.888 1.00 91.88 71 LYS A N 1
ATOM 574 C CA . LYS A 1 71 ? 0.904 16.651 5.661 1.00 91.88 71 LYS A CA 1
ATOM 575 C C . LYS A 1 71 ? 1.159 15.283 5.020 1.00 91.88 71 LYS A C 1
ATOM 577 O O . LYS A 1 71 ? 2.297 14.948 4.698 1.00 91.88 71 LYS A O 1
ATOM 582 N N . LEU A 1 72 ? 0.077 14.563 4.741 1.00 93.38 72 LEU A N 1
ATOM 583 C CA . LEU A 1 72 ? 0.077 13.376 3.886 1.00 93.38 72 LEU A CA 1
ATOM 584 C C . LEU A 1 72 ? -0.208 13.756 2.421 1.00 93.38 72 LEU A C 1
ATOM 586 O O . LEU A 1 72 ? -0.946 14.710 2.152 1.00 93.38 72 LEU A O 1
ATOM 590 N N . ASP A 1 73 ? 0.349 12.998 1.480 1.00 92.31 73 ASP A N 1
ATOM 591 C CA . ASP A 1 73 ? 0.126 13.128 0.040 1.00 92.31 73 ASP A CA 1
ATOM 592 C C . ASP A 1 73 ? -0.217 11.783 -0.610 1.00 92.31 73 ASP A C 1
ATOM 594 O O . ASP A 1 73 ? 0.634 11.047 -1.097 1.00 92.31 73 ASP A O 1
ATOM 598 N N . PHE A 1 74 ? -1.514 11.504 -0.692 1.00 91.94 74 PHE A N 1
ATOM 599 C CA . PHE A 1 74 ? -2.063 10.297 -1.314 1.00 91.94 74 PHE A CA 1
ATOM 600 C C . PHE A 1 74 ? -1.905 10.235 -2.846 1.00 91.94 74 PHE A C 1
ATOM 602 O O . PHE A 1 74 ? -2.422 9.306 -3.462 1.00 91.94 74 PHE A O 1
ATOM 609 N N . ASN A 1 75 ? -1.237 11.210 -3.476 1.00 89.50 75 ASN A N 1
ATOM 610 C CA . ASN A 1 75 ? -0.882 11.170 -4.900 1.00 89.50 75 ASN A CA 1
ATOM 611 C C . ASN A 1 75 ? 0.614 10.902 -5.128 1.00 89.50 75 ASN A C 1
ATOM 613 O O . ASN A 1 75 ? 1.092 11.029 -6.258 1.00 89.50 75 ASN A O 1
ATOM 617 N N . TYR A 1 76 ? 1.358 10.575 -4.071 1.00 84.25 76 TYR A N 1
ATOM 618 C CA . TYR A 1 76 ? 2.771 10.245 -4.159 1.00 84.25 76 TYR A CA 1
ATOM 619 C C . TYR A 1 76 ? 2.984 8.782 -4.565 1.00 84.25 76 TYR A C 1
ATOM 621 O O . TYR A 1 76 ? 2.432 7.871 -3.946 1.00 84.25 76 TYR A O 1
ATOM 629 N N . THR A 1 77 ? 3.849 8.569 -5.560 1.00 90.38 77 THR A N 1
ATOM 630 C CA . THR A 1 77 ? 4.209 7.243 -6.072 1.00 90.38 77 THR A CA 1
ATOM 631 C C . THR A 1 77 ? 5.658 6.902 -5.746 1.00 90.38 77 THR A C 1
ATOM 633 O O . THR A 1 77 ? 6.588 7.586 -6.177 1.00 90.38 77 THR A O 1
ATOM 636 N N . GLY A 1 78 ? 5.842 5.797 -5.029 1.00 88.62 78 GLY A N 1
ATOM 637 C CA . GLY A 1 78 ? 7.126 5.170 -4.748 1.00 88.62 78 GLY A CA 1
ATOM 638 C C . GLY A 1 78 ? 7.482 4.063 -5.743 1.00 88.62 78 GLY A C 1
ATOM 639 O O . GLY A 1 78 ? 6.687 3.654 -6.593 1.00 88.62 78 GLY A O 1
ATOM 640 N N . ARG A 1 79 ? 8.707 3.553 -5.618 1.00 91.50 79 ARG A N 1
ATOM 641 C CA . ARG A 1 79 ? 9.234 2.400 -6.356 1.00 91.50 79 ARG A CA 1
ATOM 642 C C . ARG A 1 79 ? 9.689 1.357 -5.345 1.00 91.50 79 ARG A C 1
ATOM 644 O O . ARG A 1 79 ? 10.360 1.725 -4.388 1.00 91.50 79 ARG A O 1
ATOM 651 N N . GLU A 1 80 ? 9.338 0.091 -5.552 1.00 89.94 80 GLU A N 1
ATOM 652 C CA . GLU A 1 80 ? 9.644 -0.972 -4.588 1.00 89.94 80 GLU A CA 1
ATOM 653 C C . GLU A 1 80 ? 11.150 -1.242 -4.474 1.00 89.94 80 GLU A C 1
ATOM 655 O O . GLU A 1 80 ? 11.720 -1.087 -3.396 1.00 89.94 80 GLU A O 1
ATOM 660 N N . GLY A 1 81 ? 11.808 -1.607 -5.579 1.00 85.69 81 GLY A N 1
ATOM 661 C CA . GLY A 1 81 ? 13.262 -1.804 -5.625 1.00 85.69 81 GLY A CA 1
ATOM 662 C C . GLY A 1 81 ? 13.822 -2.938 -4.745 1.00 85.69 81 GLY A C 1
ATOM 663 O O . GLY A 1 81 ? 15.043 -3.071 -4.635 1.00 85.69 81 GLY A O 1
ATOM 664 N N . LEU A 1 82 ? 12.966 -3.762 -4.140 1.00 74.94 82 LEU A N 1
ATOM 665 C CA . LEU A 1 82 ? 13.287 -4.889 -3.265 1.00 74.94 82 LEU A CA 1
ATOM 666 C C . LEU A 1 82 ? 12.967 -6.185 -4.021 1.00 74.94 82 LEU A C 1
ATOM 668 O O . LEU A 1 82 ? 11.914 -6.784 -3.866 1.00 74.94 82 LEU A O 1
ATOM 672 N N . PHE A 1 83 ? 13.892 -6.620 -4.874 1.00 85.69 83 PHE A N 1
ATOM 673 C CA . PHE A 1 83 ? 13.765 -7.779 -5.773 1.00 85.69 83 PHE A CA 1
ATOM 674 C C . PHE A 1 83 ? 13.695 -9.155 -5.059 1.00 85.69 83 PHE A C 1
ATOM 676 O O . PHE A 1 83 ? 14.437 -10.073 -5.404 1.00 85.69 83 PHE A O 1
ATOM 683 N N . ASP A 1 84 ? 12.847 -9.319 -4.039 1.00 91.38 84 ASP A N 1
ATOM 684 C CA . ASP A 1 84 ? 12.640 -10.583 -3.326 1.00 91.38 84 ASP A CA 1
ATOM 685 C C . ASP A 1 84 ? 11.573 -11.447 -4.012 1.00 91.38 84 ASP A C 1
ATOM 687 O O . ASP A 1 84 ? 10.366 -11.215 -3.890 1.00 91.38 84 ASP A O 1
ATOM 691 N N . ASP A 1 85 ? 12.025 -12.495 -4.698 1.00 91.81 85 ASP A N 1
ATOM 692 C CA . ASP A 1 85 ? 11.184 -13.465 -5.405 1.00 91.81 85 ASP A CA 1
ATOM 693 C C . ASP A 1 85 ? 10.231 -14.259 -4.501 1.00 91.81 85 ASP A C 1
ATOM 695 O O . ASP A 1 85 ? 9.234 -14.809 -4.983 1.00 91.81 85 ASP A O 1
ATOM 699 N N . LYS A 1 86 ? 10.528 -14.356 -3.199 1.00 94.88 86 LYS A N 1
ATOM 700 C CA . LYS A 1 86 ? 9.693 -15.087 -2.237 1.00 94.88 86 LYS A CA 1
ATOM 701 C C . LYS A 1 86 ? 8.585 -14.228 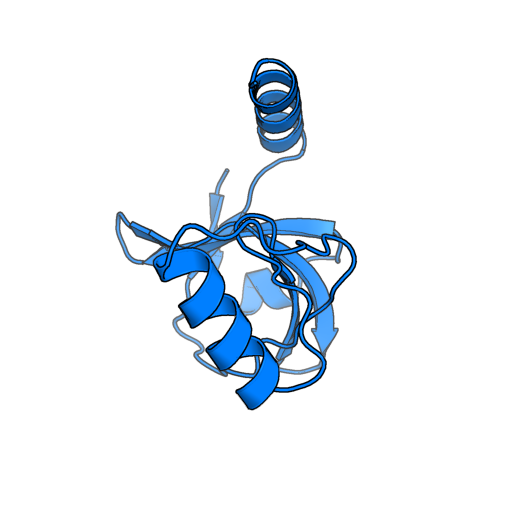-1.644 1.00 94.88 86 LYS A C 1
ATOM 703 O O . LYS A 1 86 ? 7.715 -14.784 -0.971 1.00 94.88 86 LYS A O 1
ATOM 708 N N . GLN A 1 87 ? 8.587 -12.922 -1.914 1.00 96.75 87 GLN A N 1
ATOM 709 C CA . GLN A 1 87 ? 7.569 -12.012 -1.416 1.00 96.75 87 GLN A CA 1
ATOM 710 C C . GLN A 1 87 ? 6.172 -12.470 -1.855 1.00 96.75 87 GLN A C 1
ATOM 712 O O . GLN A 1 87 ? 5.898 -12.705 -3.041 1.00 96.75 87 GLN A O 1
ATOM 717 N N . LEU A 1 88 ? 5.275 -12.584 -0.875 1.00 98.06 88 LEU A N 1
ATOM 718 C CA . LEU A 1 88 ? 3.856 -12.825 -1.101 1.00 98.06 88 LEU A CA 1
ATOM 719 C C . LEU A 1 88 ? 3.071 -11.522 -0.967 1.00 98.06 88 LEU A C 1
ATOM 721 O O . LEU A 1 88 ? 3.446 -10.609 -0.231 1.00 98.06 88 LEU A O 1
ATOM 725 N N . PHE A 1 89 ? 1.946 -11.456 -1.667 1.00 98.44 89 PHE A N 1
ATOM 726 C CA . PHE A 1 89 ? 1.084 -10.284 -1.699 1.00 98.44 89 PHE A CA 1
ATOM 727 C C . PHE A 1 89 ? -0.352 -10.694 -1.412 1.00 98.44 89 PHE A C 1
ATOM 729 O O . PHE A 1 89 ? -0.879 -11.621 -2.033 1.00 98.44 89 PHE A O 1
ATOM 736 N N . ALA A 1 90 ? -1.006 -9.981 -0.501 1.00 98.62 90 ALA A N 1
ATOM 737 C CA . ALA A 1 90 ? -2.444 -10.066 -0.317 1.00 98.62 90 ALA A CA 1
ATOM 738 C C . ALA A 1 90 ? -3.115 -9.055 -1.245 1.00 98.62 90 ALA A C 1
ATOM 740 O O . ALA A 1 90 ? -2.928 -7.856 -1.077 1.00 98.62 90 ALA A O 1
ATOM 741 N N . ILE A 1 91 ? -3.898 -9.522 -2.217 1.00 98.44 91 ILE A N 1
ATOM 742 C CA . ILE A 1 91 ? -4.635 -8.643 -3.132 1.00 98.44 91 ILE A CA 1
ATOM 743 C C . ILE A 1 91 ? -6.116 -8.590 -2.775 1.00 98.44 91 ILE A C 1
ATOM 745 O O . ILE A 1 91 ? -6.758 -9.612 -2.491 1.00 98.44 91 ILE A O 1
ATOM 749 N N . TYR A 1 92 ? -6.676 -7.388 -2.836 1.00 98.44 92 TYR A N 1
ATOM 750 C CA . TYR A 1 92 ? -8.061 -7.117 -2.480 1.00 98.44 92 TYR A CA 1
ATOM 751 C C . TYR A 1 92 ? -8.919 -6.987 -3.737 1.00 98.44 92 TYR A C 1
ATOM 753 O O . TYR A 1 92 ? -8.509 -6.442 -4.763 1.00 98.44 92 TYR A O 1
ATOM 761 N N . THR A 1 93 ? -10.124 -7.546 -3.681 1.00 98.00 93 THR A N 1
ATOM 762 C CA . THR A 1 93 ? -11.086 -7.435 -4.778 1.00 98.00 93 THR A CA 1
ATOM 763 C C . THR A 1 93 ? -11.719 -6.047 -4.784 1.00 98.00 93 THR A C 1
ATOM 765 O O . THR A 1 93 ? -11.705 -5.337 -3.782 1.00 98.00 93 THR A O 1
ATOM 768 N N . LYS A 1 94 ? -12.349 -5.666 -5.901 1.00 97.12 94 LYS A N 1
ATOM 769 C CA . LYS A 1 94 ? -13.108 -4.406 -5.974 1.00 97.12 94 LYS A CA 1
ATOM 770 C C . LYS A 1 94 ? -14.192 -4.305 -4.898 1.00 97.12 94 LYS A C 1
ATOM 772 O O . LYS A 1 94 ? -14.462 -3.209 -4.426 1.00 97.12 94 LYS A O 1
ATOM 777 N N . GLU A 1 95 ? -14.809 -5.426 -4.535 1.00 98.19 95 GLU A N 1
ATOM 778 C CA . GLU A 1 95 ? -15.849 -5.456 -3.506 1.00 98.19 95 GLU A CA 1
ATOM 779 C C . GLU A 1 95 ? -15.269 -5.278 -2.098 1.00 98.19 95 GLU A C 1
ATOM 781 O O . GLU A 1 95 ? -15.846 -4.553 -1.293 1.00 98.19 95 GLU A O 1
ATOM 786 N N . ASP A 1 96 ? -14.092 -5.858 -1.829 1.00 98.25 96 ASP A N 1
ATOM 787 C CA . ASP A 1 96 ? -13.359 -5.614 -0.579 1.00 98.25 96 ASP A CA 1
ATOM 788 C C . ASP A 1 96 ? -13.038 -4.112 -0.439 1.00 98.25 96 ASP A C 1
ATOM 790 O O . ASP A 1 96 ? -13.276 -3.515 0.607 1.00 98.25 96 ASP A O 1
ATOM 794 N N . VAL A 1 97 ? -12.559 -3.475 -1.517 1.00 97.94 97 VAL A N 1
ATOM 795 C CA . VAL A 1 97 ? -12.199 -2.044 -1.528 1.00 97.94 97 VAL A CA 1
ATOM 796 C C . VAL A 1 97 ? -13.415 -1.140 -1.313 1.00 97.94 97 VAL A C 1
ATOM 798 O O . VAL A 1 97 ? -13.319 -0.160 -0.580 1.00 97.94 97 VAL A O 1
ATOM 801 N N . LYS A 1 98 ? -14.574 -1.454 -1.904 1.00 98.25 98 LYS A N 1
ATOM 802 C CA . LYS A 1 98 ? -15.804 -0.680 -1.661 1.00 98.25 98 LYS A CA 1
ATOM 803 C C . LYS A 1 98 ? -16.198 -0.692 -0.189 1.00 98.25 98 LYS A C 1
ATOM 805 O O . LYS A 1 98 ? -16.446 0.369 0.372 1.00 98.25 98 LYS A O 1
ATOM 810 N N . GLN A 1 99 ? -16.180 -1.866 0.438 1.00 98.00 99 GLN A N 1
ATOM 811 C CA . GLN A 1 99 ? -16.482 -1.999 1.863 1.00 98.00 99 GLN A CA 1
ATOM 812 C C . GLN A 1 99 ? -15.468 -1.244 2.736 1.00 98.00 99 GLN A C 1
ATOM 814 O O . GLN A 1 99 ? -15.852 -0.633 3.733 1.00 98.00 99 GLN A O 1
ATOM 819 N N . MET A 1 100 ? -14.182 -1.230 2.355 1.00 97.06 100 MET A N 1
ATOM 820 C CA . MET A 1 100 ? -13.174 -0.399 3.029 1.00 97.06 100 MET A CA 1
ATOM 821 C C . MET A 1 100 ? -13.507 1.089 2.924 1.00 97.06 100 MET A C 1
ATOM 823 O O . MET A 1 100 ? -13.504 1.779 3.939 1.00 97.06 100 MET A O 1
ATOM 827 N N . ILE A 1 101 ? -13.823 1.582 1.723 1.00 97.06 101 ILE A N 1
ATOM 828 C CA . ILE A 1 101 ? -14.187 2.989 1.500 1.00 97.06 101 ILE A CA 1
ATOM 829 C C . ILE A 1 101 ? -15.413 3.356 2.337 1.00 97.06 101 ILE A C 1
ATOM 831 O O . ILE A 1 101 ? -15.370 4.336 3.076 1.00 97.06 101 ILE A O 1
ATOM 835 N N . GLU A 1 102 ? -16.478 2.552 2.281 1.00 97.88 102 GLU A N 1
ATOM 836 C CA . GLU A 1 102 ? -17.677 2.755 3.100 1.00 97.88 102 GLU A CA 1
ATOM 837 C C . GLU A 1 102 ? -17.317 2.854 4.583 1.00 97.88 102 GLU A C 1
ATOM 839 O O . GLU A 1 102 ? -17.745 3.787 5.264 1.00 97.88 102 GLU A O 1
ATOM 844 N N . ARG A 1 103 ? -16.459 1.957 5.082 1.00 97.19 103 ARG A N 1
ATOM 845 C CA . ARG A 1 103 ? -16.016 2.000 6.475 1.00 97.19 103 ARG A CA 1
ATOM 846 C C . ARG A 1 103 ? -15.225 3.266 6.805 1.00 97.19 103 ARG A C 1
ATOM 848 O O . ARG A 1 103 ? -15.481 3.855 7.851 1.00 97.19 103 ARG A O 1
ATOM 855 N N . LEU A 1 104 ? -14.301 3.681 5.940 1.00 95.06 104 LEU A N 1
ATOM 856 C CA . LEU A 1 104 ? -13.458 4.865 6.142 1.00 95.06 104 LEU A CA 1
ATOM 857 C C . LEU A 1 104 ? -14.268 6.165 6.142 1.00 95.06 104 LEU A C 1
ATOM 859 O O . LEU A 1 104 ? -13.959 7.067 6.912 1.00 95.06 104 LEU A O 1
ATOM 863 N N . THR A 1 105 ? -15.344 6.251 5.355 1.00 96.19 105 THR A N 1
ATOM 864 C CA . THR A 1 105 ? -16.225 7.438 5.354 1.00 96.19 105 THR A CA 1
ATOM 865 C C . THR A 1 105 ? -17.003 7.642 6.658 1.00 96.19 105 THR A C 1
ATOM 867 O O . THR A 1 105 ? -17.591 8.702 6.858 1.00 96.19 105 THR A O 1
ATOM 870 N N . LEU A 1 106 ? -17.011 6.646 7.551 1.00 96.00 106 LEU A N 1
ATOM 871 C CA . LEU A 1 106 ? -17.631 6.728 8.875 1.00 96.00 106 LEU A CA 1
ATOM 872 C C . LEU A 1 106 ? -16.642 7.138 9.982 1.00 96.00 106 LEU A C 1
ATOM 874 O O . LEU A 1 106 ? -17.064 7.299 11.128 1.00 96.00 106 LEU A O 1
ATOM 878 N N . CYS A 1 107 ? -15.348 7.258 9.674 1.00 91.81 107 CYS A N 1
ATOM 879 C CA . CYS A 1 107 ? -14.316 7.672 10.625 1.00 91.81 107 CYS A CA 1
ATOM 880 C C . CYS A 1 107 ? -14.283 9.206 10.782 1.00 91.81 107 CYS A C 1
ATOM 882 O O . CYS A 1 107 ? 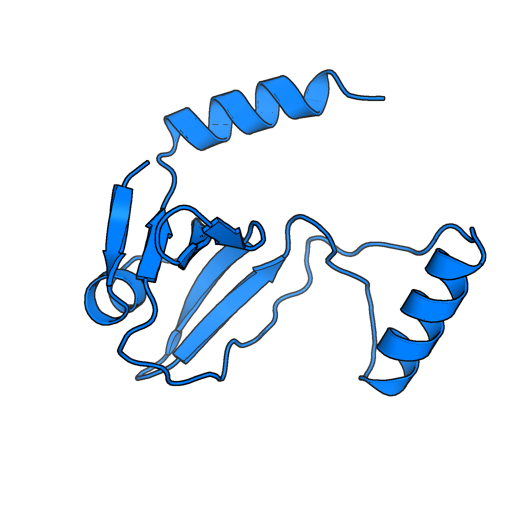-14.659 9.929 9.860 1.00 91.81 107 CYS A O 1
ATOM 884 N N . GLN A 1 108 ? -13.854 9.683 11.957 1.00 74.81 108 GLN A N 1
ATOM 885 C CA . GLN A 1 108 ? -13.709 11.106 12.306 1.00 74.81 108 GLN A CA 1
ATOM 886 C C . GLN A 1 108 ? -12.243 11.516 12.355 1.00 74.81 108 GLN A C 1
ATOM 888 O O . GLN A 1 108 ? -11.441 10.689 12.847 1.00 74.81 108 GLN A O 1
#